Protein AF-A0A2J6WPC9-F1 (afdb_monomer)

pLDDT: mean 91.52, std 6.64, range [48.31, 97.69]

Nearest PDB structures (foldseek):
  3gxh-assembly3_B  TM=6.042E-01  e=1.939E-03  Shewanella putrefaciens CN-32
  3gxg-assembly1_A  TM=6.240E-01  e=9.516E-03  Shewanella putrefaciens CN-32
  8w8e-assembly1_a  TM=7.188E-01  e=2.472E-02  Homo sapiens
  2c46-assembly2_A  TM=7.506E-01  e=6.419E-02  Homo sapiens

Sequence (118 aa):
KTVLNIRSDPERAAVQAANARAAGLHYIHAPWPAYELEPEHLAEFARIVEAPETGKLVFHCRSATRVGLIWMLYRIVHQGWTREQAEAELRAAGYDDDAMATFEFCADDFFERSSMQG

Organism: NCBI:txid152260

Radius of gyration: 14.58 Å; Cα contacts (8 Å, |Δi|>4): 129; chains: 1; bounding box: 33×34×37 Å

Structure (mmCIF, N/CA/C/O backbone):
data_AF-A0A2J6WPC9-F1
#
_entry.id   AF-A0A2J6WPC9-F1
#
loop_
_atom_site.group_PDB
_atom_site.id
_atom_site.type_symbol
_atom_site.label_atom_id
_atom_site.label_alt_id
_atom_site.label_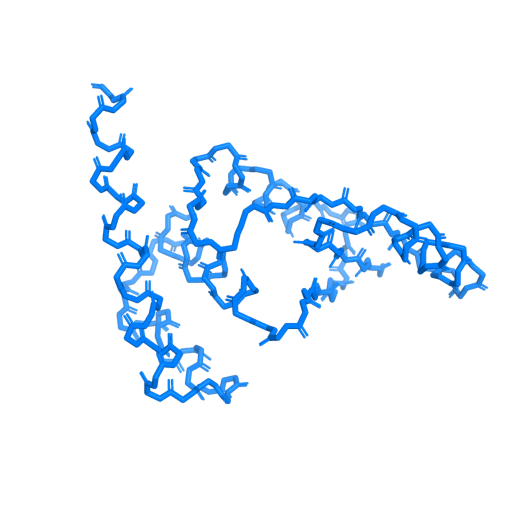comp_id
_atom_site.label_asym_id
_atom_site.label_entity_id
_atom_site.label_seq_id
_atom_site.pdbx_PDB_ins_code
_atom_site.Cartn_x
_atom_site.Cartn_y
_atom_site.Cartn_z
_atom_site.occupancy
_atom_site.B_iso_or_equiv
_atom_site.auth_seq_id
_atom_site.auth_comp_id
_atom_site.auth_asym_id
_atom_site.auth_atom_id
_atom_site.pdbx_PDB_model_num
ATOM 1 N N . LYS A 1 1 ? -2.490 -7.114 -16.073 1.00 90.50 1 LYS A N 1
ATOM 2 C CA . LYS A 1 1 ? -1.659 -7.717 -14.999 1.00 90.50 1 LYS A CA 1
ATOM 3 C C . LYS A 1 1 ? -0.518 -6.750 -14.777 1.00 90.50 1 LYS A C 1
ATOM 5 O O . LYS A 1 1 ? 0.238 -6.523 -15.720 1.00 90.50 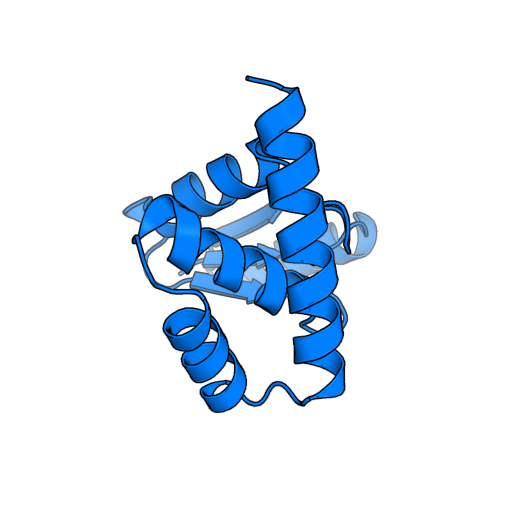1 LYS A O 1
ATOM 10 N N . THR A 1 2 ? -0.433 -6.192 -13.582 1.00 95.56 2 THR A N 1
ATOM 11 C CA . THR A 1 2 ? 0.444 -5.067 -13.273 1.00 95.56 2 THR A CA 1
ATOM 12 C C . THR A 1 2 ? 1.352 -5.424 -12.110 1.00 95.56 2 THR A C 1
ATOM 14 O O . THR A 1 2 ? 0.909 -6.040 -11.141 1.00 95.56 2 THR A O 1
ATOM 17 N N . VAL A 1 3 ? 2.619 -5.042 -12.226 1.00 94.50 3 VAL A N 1
ATOM 18 C CA . VAL A 1 3 ? 3.601 -5.076 -11.147 1.00 94.50 3 VAL A CA 1
ATOM 19 C C . VAL A 1 3 ? 3.889 -3.641 -10.729 1.00 94.50 3 VAL A C 1
ATOM 21 O O . VAL A 1 3 ? 4.340 -2.850 -11.554 1.00 94.50 3 VAL A O 1
ATOM 24 N N . LEU A 1 4 ? 3.639 -3.310 -9.467 1.00 95.44 4 LEU A N 1
ATOM 25 C CA . LEU A 1 4 ? 3.986 -2.017 -8.883 1.00 95.44 4 LEU A CA 1
ATOM 26 C C . LEU A 1 4 ? 5.183 -2.184 -7.936 1.00 95.44 4 LEU A C 1
ATOM 28 O O . LEU A 1 4 ? 5.124 -2.905 -6.940 1.00 95.44 4 LEU A O 1
ATOM 32 N N . ASN A 1 5 ? 6.281 -1.506 -8.243 1.00 93.81 5 ASN A N 1
ATOM 33 C CA . ASN A 1 5 ? 7.460 -1.445 -7.391 1.00 93.81 5 ASN A CA 1
ATOM 34 C C . ASN A 1 5 ? 7.473 -0.114 -6.640 1.00 93.81 5 ASN A C 1
ATOM 36 O O . ASN A 1 5 ? 7.586 0.938 -7.267 1.00 93.81 5 ASN A O 1
ATOM 40 N N . ILE A 1 6 ? 7.426 -0.170 -5.308 1.00 91.25 6 ILE A N 1
ATOM 41 C CA . ILE A 1 6 ? 7.411 1.025 -4.448 1.00 91.25 6 ILE A CA 1
ATOM 42 C C . ILE A 1 6 ? 8.756 1.302 -3.766 1.00 91.25 6 ILE A C 1
ATOM 44 O O . ILE A 1 6 ? 8.842 1.805 -2.645 1.00 91.25 6 ILE A O 1
ATOM 48 N N . ARG A 1 7 ? 9.851 0.874 -4.404 1.00 90.31 7 ARG A N 1
ATOM 49 C CA . ARG A 1 7 ? 11.203 0.947 -3.849 1.00 90.31 7 ARG A CA 1
ATOM 50 C C . ARG A 1 7 ? 12.036 2.049 -4.495 1.00 90.31 7 ARG A C 1
ATOM 52 O O . ARG A 1 7 ? 12.139 2.118 -5.713 1.00 90.31 7 ARG A O 1
ATOM 59 N N . SER A 1 8 ? 12.736 2.826 -3.677 1.00 85.19 8 SER A N 1
ATOM 60 C CA . SER A 1 8 ? 13.646 3.905 -4.097 1.00 85.19 8 SER A CA 1
ATOM 61 C C . SER A 1 8 ? 15.008 3.388 -4.598 1.00 85.19 8 SER A C 1
ATOM 63 O O . SER A 1 8 ? 16.052 3.763 -4.081 1.00 85.19 8 SER A O 1
ATOM 65 N N . ASP A 1 9 ? 15.010 2.463 -5.562 1.00 87.94 9 ASP A N 1
ATOM 66 C CA . ASP A 1 9 ? 16.224 1.932 -6.207 1.00 87.94 9 ASP A CA 1
ATOM 67 C C . ASP A 1 9 ? 15.997 1.883 -7.731 1.00 87.94 9 ASP A C 1
ATOM 69 O O . ASP A 1 9 ? 15.356 0.941 -8.218 1.00 87.94 9 ASP A O 1
ATOM 73 N N . PRO A 1 10 ? 16.449 2.912 -8.471 1.00 85.06 10 PRO A N 1
ATOM 74 C CA . PRO A 1 10 ? 16.131 3.073 -9.887 1.00 85.06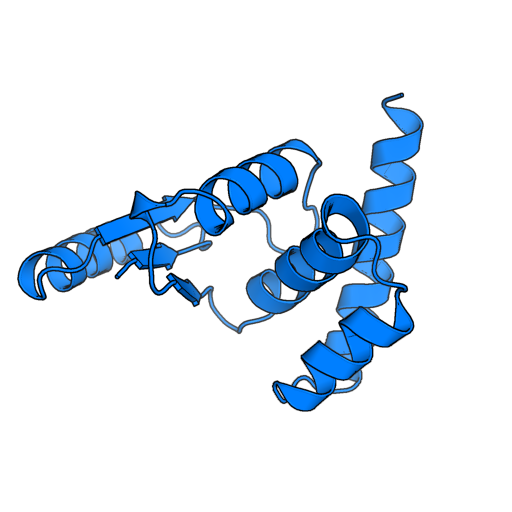 10 PRO A CA 1
ATOM 75 C C . PRO A 1 10 ? 16.854 2.065 -10.788 1.00 85.06 10 PRO A C 1
ATOM 77 O O . PRO A 1 10 ? 16.266 1.596 -11.761 1.00 85.06 10 PRO A O 1
ATOM 80 N N . GLU A 1 11 ? 18.088 1.674 -10.462 1.00 86.19 11 GLU A N 1
ATOM 81 C CA . GLU A 1 11 ? 18.850 0.709 -11.267 1.00 86.19 11 GLU A CA 1
ATOM 82 C C . GLU A 1 11 ? 18.175 -0.661 -11.255 1.00 86.19 11 GLU A C 1
ATOM 84 O O . GLU A 1 11 ? 17.908 -1.265 -12.300 1.00 86.19 11 GLU A O 1
ATOM 89 N N . ARG A 1 12 ? 17.803 -1.135 -10.063 1.00 88.06 12 ARG A N 1
ATOM 90 C CA . ARG A 1 12 ? 17.088 -2.404 -9.937 1.00 88.06 12 ARG A CA 1
ATOM 91 C C . ARG A 1 12 ? 15.681 -2.319 -10.515 1.00 88.06 12 ARG A C 1
ATOM 93 O O . ARG A 1 12 ? 15.212 -3.304 -11.088 1.00 88.06 12 ARG A O 1
ATOM 100 N N . ALA A 1 13 ? 15.022 -1.165 -10.400 1.00 89.81 13 ALA A N 1
ATOM 101 C CA . ALA A 1 13 ? 13.721 -0.951 -11.017 1.00 89.81 13 ALA A CA 1
ATOM 102 C C . ALA A 1 13 ? 13.792 -1.031 -12.549 1.00 89.81 13 ALA A C 1
ATOM 104 O O . ALA A 1 13 ? 12.903 -1.625 -13.152 1.00 89.81 13 ALA A O 1
ATOM 105 N N . ALA A 1 14 ? 14.855 -0.519 -13.177 1.00 89.56 14 ALA A N 1
ATOM 106 C CA . ALA A 1 14 ? 15.048 -0.613 -14.624 1.00 89.56 14 ALA A CA 1
ATOM 107 C C . ALA A 1 14 ? 15.186 -2.072 -15.095 1.00 89.56 14 ALA A C 1
ATOM 109 O O . ALA A 1 14 ? 14.543 -2.477 -16.068 1.00 89.56 14 ALA A O 1
ATOM 110 N N . VAL A 1 1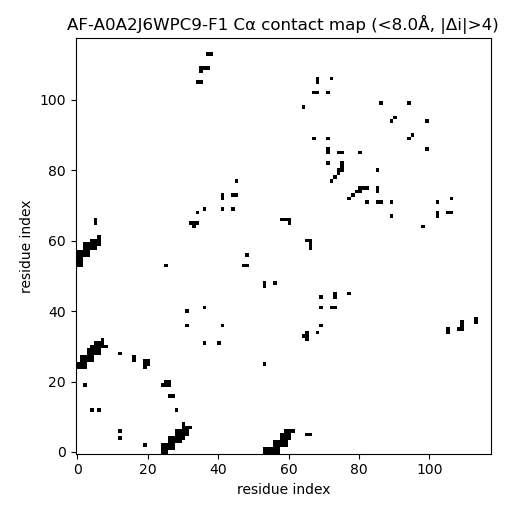5 ? 15.956 -2.886 -14.364 1.00 92.12 15 VAL A N 1
ATOM 111 C CA . VAL A 1 15 ? 16.094 -4.327 -14.641 1.00 92.12 15 VAL A CA 1
ATOM 112 C C . VAL A 1 15 ? 14.757 -5.052 -14.466 1.00 92.12 15 VAL A C 1
ATOM 114 O O . VAL A 1 15 ? 14.351 -5.834 -15.327 1.00 92.12 15 VAL A O 1
ATOM 117 N N . GLN A 1 16 ? 14.029 -4.772 -13.382 1.00 90.69 16 GLN A N 1
ATOM 118 C CA . GLN A 1 16 ? 12.708 -5.362 -13.150 1.00 90.69 16 GLN A CA 1
ATOM 119 C C . GLN A 1 16 ? 11.693 -4.947 -14.220 1.00 90.69 16 GLN A C 1
ATOM 121 O O . GLN A 1 16 ? 10.930 -5.793 -14.681 1.00 90.69 16 GLN A O 1
ATOM 126 N N . ALA A 1 17 ? 11.734 -3.693 -14.674 1.00 92.19 17 ALA A N 1
ATOM 127 C CA . ALA A 1 17 ? 10.890 -3.203 -15.755 1.00 92.19 17 ALA A CA 1
ATOM 128 C C . ALA A 1 17 ? 11.153 -3.951 -17.068 1.00 92.19 17 ALA A C 1
ATOM 130 O O . ALA A 1 17 ? 10.210 -4.326 -17.763 1.00 92.19 17 ALA A O 1
ATOM 131 N N . ALA A 1 18 ? 12.424 -4.193 -17.409 1.00 92.94 18 ALA A N 1
ATOM 132 C CA . ALA A 1 18 ? 12.789 -4.968 -18.593 1.00 92.94 18 ALA A CA 1
ATOM 133 C C . ALA A 1 18 ? 12.246 -6.406 -18.517 1.00 92.94 18 ALA A C 1
ATOM 135 O O . ALA A 1 18 ? 11.596 -6.865 -19.457 1.00 92.94 18 ALA A O 1
ATOM 136 N N . ASN A 1 19 ? 12.423 -7.073 -17.374 1.00 93.50 19 ASN A N 1
ATOM 137 C CA . ASN A 1 19 ? 11.936 -8.438 -17.160 1.00 93.50 19 ASN A CA 1
ATOM 138 C C . ASN A 1 19 ? 10.401 -8.525 -17.181 1.00 93.50 19 ASN A C 1
ATOM 140 O O . ASN A 1 19 ? 9.840 -9.426 -17.800 1.00 93.50 19 ASN A O 1
ATOM 144 N N . ALA A 1 20 ? 9.712 -7.576 -16.542 1.00 92.31 20 ALA A N 1
ATOM 145 C CA . ALA A 1 20 ? 8.253 -7.516 -16.525 1.00 92.31 20 ALA A CA 1
ATOM 146 C C . ALA A 1 20 ? 7.685 -7.317 -17.937 1.00 92.31 20 ALA A C 1
ATOM 148 O O . ALA A 1 20 ? 6.776 -8.044 -18.340 1.00 92.31 20 ALA A O 1
ATOM 149 N N . ARG A 1 21 ? 8.275 -6.405 -18.723 1.00 92.06 21 ARG A N 1
ATOM 150 C CA . ARG A 1 21 ? 7.892 -6.193 -20.127 1.00 92.06 21 ARG A CA 1
ATOM 151 C C . ARG A 1 21 ? 8.123 -7.435 -20.982 1.00 92.06 21 ARG A C 1
ATOM 153 O O . ARG A 1 21 ? 7.237 -7.801 -21.748 1.00 92.06 21 ARG A O 1
ATOM 160 N N . ALA A 1 22 ? 9.259 -8.115 -20.815 1.00 94.12 22 ALA A N 1
ATOM 161 C CA . ALA A 1 22 ? 9.538 -9.371 -21.515 1.00 94.12 22 ALA A CA 1
ATOM 162 C C . ALA A 1 22 ? 8.513 -10.474 -21.183 1.00 94.12 22 ALA A C 1
ATOM 164 O O . ALA A 1 22 ? 8.213 -11.313 -22.026 1.00 94.12 22 ALA A O 1
ATOM 165 N N . ALA A 1 23 ? 7.930 -10.441 -19.981 1.00 93.50 23 ALA A N 1
ATOM 166 C CA . ALA A 1 23 ? 6.863 -11.341 -19.548 1.00 93.50 23 ALA A CA 1
ATOM 167 C C . ALA A 1 23 ? 5.438 -10.865 -19.918 1.00 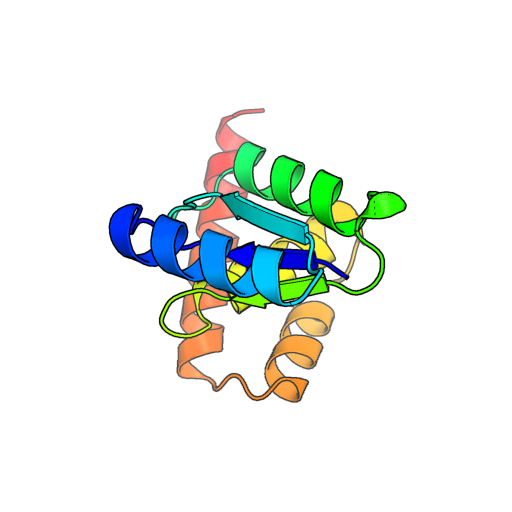93.50 23 ALA A C 1
ATOM 169 O O . ALA A 1 23 ? 4.460 -11.491 -19.504 1.00 93.50 23 ALA A O 1
ATOM 170 N N . GLY A 1 24 ? 5.291 -9.758 -20.659 1.00 93.31 24 GLY A N 1
ATOM 171 C CA . GLY A 1 24 ? 3.988 -9.193 -21.030 1.00 93.31 24 GLY A CA 1
ATOM 172 C C . GLY A 1 24 ? 3.220 -8.562 -19.861 1.00 93.31 24 GLY A C 1
ATOM 173 O O . GLY A 1 24 ? 1.990 -8.500 -19.887 1.00 93.31 24 GLY A O 1
ATOM 174 N N . LEU A 1 25 ? 3.923 -8.134 -18.809 1.00 93.94 25 LEU A N 1
ATOM 175 C CA . LEU A 1 25 ? 3.346 -7.463 -17.646 1.00 93.94 25 LEU A CA 1
ATOM 176 C C . LEU A 1 25 ? 3.480 -5.945 -17.781 1.00 93.94 25 LEU A C 1
ATOM 178 O O . LEU A 1 25 ? 4.511 -5.434 -18.224 1.00 93.94 25 LEU A O 1
ATOM 182 N N . HIS A 1 26 ? 2.456 -5.221 -17.332 1.00 93.62 26 HIS A N 1
ATOM 183 C CA . HIS A 1 26 ? 2.572 -3.784 -17.121 1.00 93.62 26 HIS A CA 1
ATOM 184 C C . HIS A 1 26 ? 3.409 -3.545 -15.857 1.00 93.62 26 HIS A C 1
ATOM 186 O O . HIS A 1 26 ? 3.211 -4.224 -14.850 1.00 93.62 26 HIS A O 1
ATOM 192 N N . TYR A 1 27 ? 4.364 -2.621 -15.907 1.00 94.50 27 TYR A N 1
ATOM 193 C CA . TYR A 1 27 ? 5.262 -2.337 -14.792 1.00 94.50 27 TYR A CA 1
ATOM 194 C C . TYR A 1 27 ? 5.209 -0.855 -14.441 1.00 94.50 27 TYR A C 1
ATOM 196 O O . TYR A 1 27 ? 5.452 -0.012 -15.304 1.00 94.50 27 TYR A O 1
ATOM 204 N N . ILE A 1 28 ? 4.928 -0.564 -13.175 1.00 94.44 28 ILE A N 1
ATOM 205 C CA . ILE A 1 28 ? 4.863 0.783 -12.610 1.00 94.44 28 ILE A CA 1
ATOM 206 C C . ILE A 1 28 ? 5.937 0.880 -11.524 1.00 94.44 28 ILE A C 1
ATOM 208 O O . ILE A 1 28 ? 6.041 0.010 -10.659 1.00 94.44 28 ILE A O 1
ATOM 212 N N . HIS A 1 29 ? 6.747 1.935 -11.563 1.00 94.62 29 HIS A N 1
ATOM 213 C CA . HIS A 1 29 ? 7.730 2.237 -10.522 1.00 94.62 29 HIS A CA 1
ATOM 214 C C . HIS A 1 29 ? 7.355 3.557 -9.858 1.00 94.62 29 HIS A C 1
ATOM 216 O O . HIS A 1 29 ? 7.424 4.597 -10.503 1.00 94.62 29 HIS A O 1
ATOM 222 N N . ALA A 1 30 ? 6.955 3.494 -8.589 1.00 93.81 30 ALA A N 1
ATOM 223 C CA . ALA A 1 30 ? 6.528 4.647 -7.801 1.00 93.81 30 ALA A CA 1
ATOM 224 C C . ALA A 1 30 ? 7.336 4.680 -6.489 1.00 93.81 30 ALA A C 1
ATOM 226 O O . ALA A 1 30 ? 6.977 4.005 -5.526 1.00 93.81 30 ALA A O 1
ATOM 227 N N . PRO A 1 31 ? 8.504 5.346 -6.451 1.00 91.31 31 PRO A N 1
ATOM 228 C CA . PRO A 1 31 ? 9.436 5.248 -5.329 1.00 91.31 31 PRO A CA 1
ATOM 229 C C . PRO A 1 31 ? 8.941 6.024 -4.099 1.00 91.31 31 PRO A C 1
ATOM 231 O O . PRO A 1 31 ? 9.346 7.159 -3.870 1.00 91.31 31 PRO A O 1
ATOM 234 N N . TRP A 1 32 ? 8.101 5.389 -3.285 1.00 91.81 32 TRP A N 1
ATOM 235 C CA . TRP A 1 32 ? 7.544 5.994 -2.075 1.00 91.81 32 TRP A CA 1
ATOM 236 C C . TRP A 1 32 ? 8.442 5.827 -0.838 1.00 91.81 32 TRP A C 1
ATOM 238 O O . TRP A 1 32 ? 9.191 4.836 -0.735 1.00 91.81 32 TRP A O 1
ATOM 248 N N . PRO A 1 33 ? 8.367 6.775 0.118 1.00 87.94 33 PRO A N 1
ATOM 249 C CA . PRO A 1 33 ? 9.064 6.687 1.397 1.00 87.94 33 PRO A CA 1
ATOM 250 C C . PRO A 1 33 ? 8.627 5.459 2.201 1.00 87.94 33 PRO A C 1
ATOM 252 O O . PRO A 1 33 ? 7.576 4.861 1.975 1.00 87.94 33 PRO A O 1
ATOM 255 N N . ALA A 1 34 ? 9.493 5.022 3.118 1.00 80.69 34 ALA A N 1
ATOM 256 C CA . ALA A 1 34 ? 9.271 3.787 3.863 1.00 80.69 34 ALA A CA 1
ATOM 257 C C . ALA A 1 34 ? 8.210 3.910 4.963 1.00 80.69 34 ALA A C 1
ATOM 259 O O . ALA A 1 34 ? 7.438 2.972 5.149 1.00 80.69 34 ALA A O 1
ATOM 260 N N . TYR A 1 35 ? 8.217 5.045 5.660 1.00 82.94 35 TYR A N 1
ATOM 261 C CA . TYR A 1 35 ? 7.455 5.284 6.887 1.00 82.94 35 TYR A CA 1
ATOM 262 C C . TYR A 1 35 ? 6.678 6.605 6.834 1.00 82.94 35 TYR A C 1
ATOM 264 O O . TYR A 1 35 ? 5.573 6.682 7.348 1.00 82.94 35 TYR A O 1
ATOM 272 N N . GLU A 1 36 ? 7.210 7.608 6.137 1.00 88.50 36 GLU A N 1
ATOM 273 C CA . GLU A 1 36 ? 6.603 8.937 5.993 1.00 88.50 36 GLU A CA 1
ATOM 274 C C . GLU A 1 36 ? 5.751 9.016 4.718 1.00 88.50 36 GLU A C 1
ATOM 276 O O . GLU A 1 36 ? 6.069 9.742 3.780 1.00 88.50 36 GLU A O 1
ATOM 281 N N . LEU A 1 37 ? 4.697 8.200 4.623 1.00 91.19 37 LEU A N 1
ATOM 282 C CA . LEU A 1 37 ? 3.741 8.339 3.519 1.00 91.19 37 LEU A CA 1
ATOM 283 C C . LEU A 1 37 ? 2.968 9.658 3.652 1.00 91.19 37 LEU A C 1
ATOM 285 O O . LEU A 1 37 ? 2.806 10.185 4.747 1.00 91.19 37 LEU A O 1
ATOM 289 N N . GLU A 1 38 ? 2.488 10.169 2.522 1.00 92.88 38 GLU A N 1
ATOM 290 C CA . GLU A 1 38 ? 1.790 11.457 2.410 1.00 92.88 38 GLU A CA 1
ATOM 291 C C . GLU A 1 38 ? 0.471 11.244 1.668 1.00 92.88 38 GLU A C 1
ATOM 293 O O . GLU A 1 38 ? 0.353 10.244 0.937 1.00 92.88 38 GLU A O 1
ATOM 298 N N . PRO A 1 39 ? -0.513 12.151 1.803 1.00 93.44 39 PRO A N 1
ATOM 299 C CA . PRO A 1 39 ? -1.777 12.058 1.080 1.00 93.44 39 PRO A CA 1
ATOM 300 C C . PRO A 1 39 ? -1.601 11.876 -0.432 1.00 93.44 39 PRO A C 1
ATOM 302 O O . PRO A 1 39 ? -2.344 11.111 -1.048 1.00 93.44 39 PRO A O 1
ATOM 305 N N . GLU A 1 40 ? -0.578 12.489 -1.038 1.00 94.19 40 GLU A N 1
ATOM 306 C CA . GLU A 1 40 ? -0.304 12.347 -2.475 1.00 94.19 40 GLU A CA 1
ATOM 307 C C . GLU A 1 40 ? 0.096 10.915 -2.855 1.00 94.19 40 GLU A C 1
ATOM 309 O O . GLU A 1 40 ? -0.329 10.412 -3.899 1.00 94.19 40 GLU A O 1
ATOM 314 N N . HIS A 1 41 ? 0.870 10.234 -2.002 1.00 94.75 41 HIS A N 1
ATOM 315 C CA . HIS A 1 41 ? 1.254 8.833 -2.203 1.00 94.75 41 HIS A CA 1
ATOM 316 C C . HIS A 1 41 ? 0.030 7.915 -2.126 1.00 94.75 41 HIS A C 1
ATOM 318 O O . HIS A 1 41 ? -0.119 6.989 -2.926 1.00 94.75 41 HIS A O 1
ATOM 324 N N . LEU A 1 42 ? -0.872 8.195 -1.181 1.00 95.12 42 LEU A N 1
ATOM 325 C CA . LEU A 1 42 ? -2.114 7.448 -1.022 1.00 95.12 42 LEU A CA 1
ATOM 326 C C . LEU A 1 42 ? -3.061 7.658 -2.207 1.00 95.12 42 LEU A C 1
ATOM 328 O O . LEU A 1 42 ? -3.587 6.688 -2.755 1.00 95.12 42 LEU A O 1
ATOM 332 N N . ALA A 1 43 ? -3.207 8.903 -2.660 1.00 95.00 43 ALA A N 1
ATOM 333 C CA . ALA A 1 43 ? -3.999 9.239 -3.836 1.00 95.00 43 ALA A CA 1
ATOM 334 C C . ALA A 1 43 ? -3.429 8.598 -5.113 1.00 95.00 43 ALA A C 1
ATOM 336 O O . ALA A 1 43 ? -4.181 8.114 -5.961 1.00 95.00 43 ALA A O 1
ATOM 337 N N . GLU A 1 44 ? -2.102 8.562 -5.272 1.00 95.81 44 GLU A N 1
ATOM 338 C CA . GLU A 1 44 ? -1.459 7.841 -6.372 1.00 95.81 44 GLU A CA 1
ATOM 339 C C . GLU A 1 44 ? -1.735 6.336 -6.311 1.00 95.81 44 GLU A C 1
ATOM 341 O O . GLU A 1 44 ? -2.117 5.749 -7.327 1.00 95.81 44 GLU A O 1
ATOM 346 N N . PHE A 1 45 ? -1.603 5.717 -5.135 1.00 96.25 45 PHE A N 1
ATOM 347 C CA . PHE A 1 45 ? -1.908 4.299 -4.962 1.00 96.25 45 PHE A CA 1
ATOM 348 C C . PHE A 1 45 ? -3.369 3.980 -5.296 1.00 96.25 45 PHE A C 1
ATOM 350 O O . PHE A 1 45 ? -3.620 3.048 -6.060 1.00 96.25 45 PHE A O 1
ATOM 357 N N . ALA A 1 46 ? -4.319 4.782 -4.806 1.00 95.38 46 ALA A N 1
ATOM 358 C CA . ALA A 1 46 ? -5.738 4.612 -5.105 1.00 95.38 46 ALA A CA 1
ATOM 359 C C . ALA A 1 46 ? -6.013 4.685 -6.614 1.00 95.38 46 ALA A C 1
ATOM 361 O O . ALA A 1 46 ? -6.645 3.782 -7.163 1.00 95.38 46 ALA A O 1
ATOM 362 N N . ARG A 1 47 ? -5.436 5.675 -7.318 1.00 95.50 47 ARG A N 1
ATOM 363 C CA . ARG A 1 47 ? -5.539 5.767 -8.787 1.00 95.50 47 ARG A CA 1
ATOM 364 C C . ARG A 1 47 ? -5.037 4.504 -9.484 1.00 95.50 47 ARG A C 1
ATOM 366 O O . ARG A 1 47 ? -5.656 4.065 -10.445 1.00 95.50 47 ARG A O 1
ATOM 373 N N . ILE A 1 48 ? -3.929 3.921 -9.023 1.00 95.00 48 ILE A N 1
ATOM 374 C CA . ILE A 1 48 ? -3.377 2.694 -9.615 1.00 95.00 48 ILE A CA 1
ATOM 375 C C . ILE A 1 48 ? -4.287 1.494 -9.335 1.00 95.00 48 ILE A C 1
ATOM 377 O O . ILE A 1 48 ? -4.534 0.697 -10.238 1.00 95.00 48 ILE A O 1
ATOM 381 N N . VAL A 1 49 ? -4.766 1.330 -8.102 1.00 94.00 49 VAL A N 1
ATOM 382 C CA . VAL A 1 49 ? -5.582 0.170 -7.706 1.00 94.00 49 VAL A CA 1
ATOM 383 C C . VAL A 1 49 ? -6.955 0.186 -8.379 1.00 94.00 49 VAL A C 1
ATOM 385 O O . VAL A 1 49 ? -7.450 -0.868 -8.774 1.00 94.00 49 VAL A O 1
ATOM 388 N N . GLU A 1 50 ? -7.551 1.367 -8.536 1.00 93.81 50 GLU A N 1
ATOM 389 C CA . GLU A 1 50 ? -8.906 1.539 -9.076 1.00 93.81 50 GLU A CA 1
ATOM 390 C C . GLU A 1 50 ? -8.942 1.620 -10.608 1.00 93.81 50 GLU A C 1
ATOM 392 O O . GLU A 1 50 ? -9.997 1.425 -11.214 1.00 93.81 50 GLU A O 1
ATOM 397 N N . ALA A 1 51 ? -7.795 1.863 -11.248 1.00 93.75 51 ALA A N 1
ATOM 398 C CA . ALA A 1 51 ? -7.665 1.901 -12.697 1.00 93.75 51 ALA A CA 1
ATOM 399 C C . ALA A 1 51 ? -8.096 0.565 -13.345 1.00 93.75 51 ALA A C 1
ATOM 401 O O . ALA A 1 51 ? -7.481 -0.478 -13.081 1.00 93.75 51 ALA A O 1
ATOM 402 N N . PRO A 1 52 ? -9.101 0.558 -14.245 1.00 90.56 52 PRO A N 1
ATOM 403 C CA . PRO A 1 52 ? -9.542 -0.659 -14.932 1.00 90.56 52 PRO A CA 1
ATOM 404 C C . PRO A 1 52 ? -8.410 -1.388 -15.674 1.00 90.56 52 PRO A C 1
ATOM 406 O O . PRO A 1 52 ? -8.376 -2.620 -15.724 1.00 90.56 52 PRO A O 1
ATOM 409 N N . GLU A 1 53 ? -7.453 -0.637 -16.223 1.00 89.88 53 GLU A N 1
ATOM 410 C CA . GLU A 1 53 ? -6.284 -1.150 -16.937 1.00 89.88 53 GLU A CA 1
ATOM 411 C C . GLU A 1 53 ? -5.287 -1.902 -16.040 1.00 89.88 53 GLU A C 1
ATOM 413 O O . GLU A 1 53 ? -4.491 -2.707 -16.538 1.00 89.88 53 GLU A O 1
ATOM 418 N N . THR A 1 54 ? -5.341 -1.706 -14.719 1.00 90.81 54 THR A N 1
ATOM 419 C CA . THR A 1 54 ? -4.480 -2.426 -13.775 1.00 90.81 54 THR A CA 1
ATOM 420 C C . THR A 1 54 ? -4.796 -3.921 -13.778 1.00 90.81 54 THR A C 1
ATOM 422 O O . THR A 1 54 ? -3.897 -4.777 -13.842 1.00 90.81 54 THR A O 1
ATOM 425 N N . GLY A 1 55 ? -6.085 -4.270 -13.784 1.00 89.69 55 GLY A N 1
ATOM 426 C CA . GLY A 1 55 ? -6.538 -5.651 -13.656 1.00 89.69 55 GLY A CA 1
ATOM 427 C C . GLY A 1 55 ? -5.952 -6.313 -12.402 1.00 89.69 55 GLY A C 1
ATOM 428 O O . GLY A 1 55 ? -6.114 -5.825 -11.293 1.00 89.69 55 GLY A O 1
ATOM 429 N N . LYS A 1 56 ? -5.242 -7.440 -12.557 1.00 91.69 56 LYS A N 1
ATOM 430 C CA . LYS A 1 56 ? -4.548 -8.093 -11.429 1.00 91.69 56 LYS A CA 1
ATOM 431 C C . LYS A 1 56 ? -3.270 -7.336 -11.061 1.00 91.69 56 LYS A C 1
ATOM 433 O O . LYS A 1 56 ? -2.334 -7.346 -11.865 1.00 91.69 56 LYS A O 1
ATOM 438 N N . LEU A 1 57 ? -3.226 -6.770 -9.857 1.00 92.94 57 LEU A N 1
ATOM 439 C CA . LEU A 1 57 ? -2.069 -6.075 -9.294 1.00 92.94 57 LEU A CA 1
ATOM 440 C C . LEU A 1 57 ? -1.258 -6.996 -8.373 1.00 92.94 57 LEU A C 1
ATOM 442 O O . LEU A 1 57 ? -1.809 -7.667 -7.506 1.00 92.94 57 LEU A O 1
ATOM 446 N N . VAL A 1 58 ? 0.061 -6.982 -8.540 1.00 91.75 58 VAL A N 1
ATOM 447 C CA . VAL A 1 58 ? 1.028 -7.418 -7.527 1.00 91.75 58 VAL A CA 1
ATOM 448 C C . VAL A 1 58 ? 1.914 -6.219 -7.236 1.00 91.75 58 VAL A C 1
ATOM 450 O O . VAL A 1 58 ? 2.458 -5.626 -8.163 1.00 91.75 58 VAL A O 1
ATOM 453 N N . PHE A 1 59 ? 2.082 -5.848 -5.973 1.00 93.38 59 PHE A N 1
ATOM 454 C CA . PHE A 1 59 ? 2.944 -4.730 -5.608 1.00 93.38 59 PHE A CA 1
ATOM 455 C C . PHE A 1 59 ? 3.913 -5.125 -4.501 1.00 93.38 59 PHE A C 1
ATOM 457 O O . PHE A 1 59 ? 3.588 -5.936 -3.637 1.00 93.38 59 PHE A O 1
ATOM 464 N N . HIS A 1 60 ? 5.147 -4.631 -4.585 1.00 90.69 60 HIS A N 1
ATOM 465 C CA . HIS A 1 60 ? 6.239 -5.080 -3.729 1.00 90.69 60 HIS A CA 1
ATOM 466 C C . HIS A 1 60 ? 7.180 -3.938 -3.345 1.00 90.69 60 HIS A C 1
ATOM 468 O O . HIS A 1 60 ? 7.335 -2.948 -4.061 1.00 90.69 60 HIS A O 1
ATOM 474 N N . CYS A 1 61 ? 7.888 -4.122 -2.231 1.00 86.81 61 CYS A N 1
ATOM 475 C CA . CYS A 1 61 ? 8.982 -3.248 -1.818 1.00 86.81 61 CYS A CA 1
ATOM 476 C C . CYS A 1 61 ? 10.255 -4.066 -1.527 1.00 86.81 61 CYS A C 1
ATOM 478 O O . CYS A 1 61 ? 10.568 -4.990 -2.276 1.00 86.81 61 CYS A O 1
ATOM 480 N N . ARG A 1 62 ? 11.027 -3.720 -0.486 1.00 82.69 62 ARG A N 1
ATOM 481 C CA . ARG A 1 62 ? 12.171 -4.525 -0.014 1.00 82.69 62 ARG A CA 1
ATOM 482 C C . ARG A 1 62 ? 11.755 -5.659 0.931 1.00 82.69 62 ARG A C 1
ATOM 484 O O . ARG A 1 62 ? 12.281 -6.753 0.801 1.00 82.69 62 ARG A O 1
ATOM 491 N N . SER A 1 63 ? 10.865 -5.369 1.875 1.00 80.81 63 SER A N 1
ATOM 492 C CA . SER A 1 63 ? 10.557 -6.207 3.048 1.00 80.81 63 SER A CA 1
ATOM 493 C C . SER A 1 63 ? 9.052 -6.320 3.318 1.00 80.81 63 SER A C 1
ATOM 495 O O . SER A 1 63 ? 8.650 -6.615 4.431 1.00 80.81 63 SER A O 1
ATOM 497 N N . ALA A 1 64 ? 8.213 -5.993 2.331 1.00 82.50 64 ALA A N 1
ATOM 498 C CA . ALA A 1 64 ? 6.753 -5.873 2.450 1.00 82.50 64 ALA A CA 1
ATOM 499 C C . ALA A 1 64 ? 6.222 -4.824 3.463 1.00 82.50 64 ALA A C 1
ATOM 501 O O . ALA A 1 64 ? 5.026 -4.562 3.478 1.00 82.50 64 ALA A O 1
ATOM 502 N N . THR A 1 65 ? 7.075 -4.127 4.219 1.00 84.69 65 THR A N 1
ATOM 503 C CA . THR A 1 65 ? 6.670 -3.089 5.192 1.00 84.69 65 THR A CA 1
ATOM 504 C C . THR A 1 65 ? 5.877 -1.944 4.542 1.00 84.69 65 THR A C 1
ATOM 506 O O . THR A 1 65 ? 4.728 -1.715 4.893 1.00 84.69 65 THR A O 1
ATOM 509 N N . ARG A 1 66 ? 6.424 -1.300 3.496 1.00 88.81 66 ARG A N 1
ATOM 510 C CA . ARG A 1 66 ? 5.710 -0.244 2.737 1.00 88.81 66 ARG A CA 1
ATOM 511 C C . ARG A 1 66 ? 4.395 -0.711 2.124 1.00 88.81 66 ARG A C 1
ATOM 513 O O . ARG A 1 66 ? 3.489 0.087 1.950 1.00 88.81 66 ARG A O 1
ATOM 520 N N . VAL A 1 67 ? 4.342 -1.990 1.748 1.00 91.50 67 VAL A N 1
ATOM 521 C CA . VAL A 1 67 ? 3.164 -2.604 1.128 1.00 91.50 67 VAL A CA 1
ATOM 522 C C . VAL A 1 67 ? 2.044 -2.696 2.158 1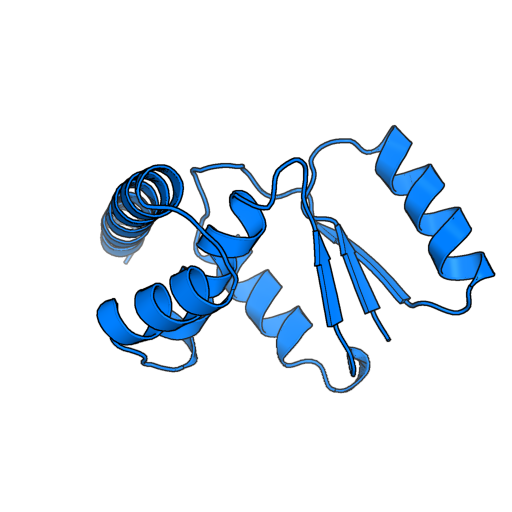.00 91.50 67 VAL A C 1
ATOM 524 O O . VAL A 1 67 ? 0.928 -2.299 1.852 1.00 91.50 67 VAL A O 1
ATOM 527 N N . GLY A 1 68 ? 2.359 -3.143 3.376 1.00 92.25 68 GLY A N 1
ATOM 528 C CA . GLY A 1 68 ? 1.385 -3.242 4.461 1.00 92.25 68 GLY A CA 1
ATOM 529 C C . GLY A 1 68 ? 0.847 -1.873 4.866 1.00 92.25 68 GLY A C 1
ATOM 530 O O . GLY A 1 68 ? -0.364 -1.682 4.904 1.00 92.25 68 GLY A O 1
ATOM 531 N N . LEU A 1 69 ? 1.740 -0.897 5.055 1.00 94.44 69 LEU A N 1
ATOM 532 C CA . LEU A 1 69 ? 1.354 0.452 5.469 1.00 94.44 69 LEU A CA 1
ATOM 533 C C . LEU A 1 69 ? 0.450 1.160 4.442 1.00 94.44 69 LEU A C 1
ATOM 535 O O . LEU A 1 69 ? -0.632 1.617 4.802 1.00 94.44 69 LEU A O 1
ATOM 539 N N . ILE A 1 70 ? 0.842 1.225 3.159 1.00 95.50 70 ILE A N 1
ATOM 540 C CA . ILE A 1 70 ? 0.009 1.890 2.137 1.00 95.50 70 ILE A CA 1
ATOM 541 C C . ILE A 1 70 ? -1.338 1.175 1.958 1.00 95.50 70 ILE A C 1
ATOM 543 O O . ILE A 1 70 ? -2.358 1.820 1.727 1.00 95.50 70 ILE A O 1
ATOM 547 N N . TRP A 1 71 ? -1.359 -0.154 2.105 1.00 95.88 71 TRP A N 1
ATOM 548 C CA . TRP A 1 71 ? -2.582 -0.944 2.013 1.00 95.88 71 TRP A CA 1
ATOM 549 C C . TRP A 1 71 ? -3.540 -0.667 3.174 1.00 95.88 71 TRP A C 1
ATOM 551 O O . TRP A 1 71 ? -4.731 -0.460 2.943 1.00 95.88 71 TRP A O 1
ATOM 561 N N . MET A 1 72 ? -3.016 -0.588 4.401 1.00 96.00 72 MET A N 1
ATOM 562 C CA . 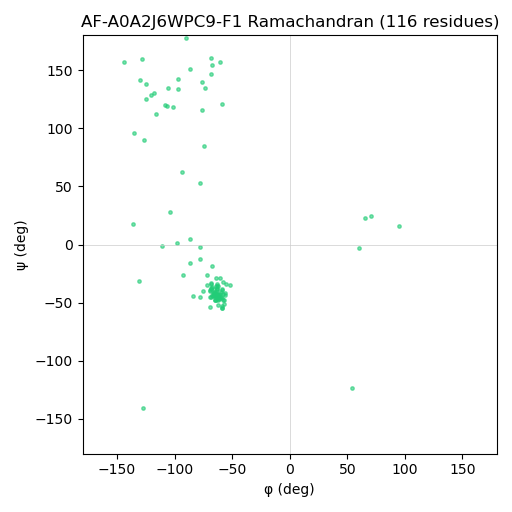MET A 1 72 ? -3.782 -0.206 5.589 1.00 96.00 72 MET A CA 1
ATOM 563 C C . MET A 1 72 ? -4.423 1.172 5.415 1.00 96.00 72 MET A C 1
ATOM 565 O O . MET A 1 72 ? -5.636 1.315 5.572 1.00 96.00 72 MET A O 1
ATOM 569 N N . LEU A 1 73 ? -3.624 2.169 5.020 1.00 95.88 73 LEU A N 1
ATOM 570 C CA . LEU A 1 73 ? -4.103 3.530 4.778 1.00 95.88 73 LEU A CA 1
ATOM 571 C C . LEU A 1 73 ? -5.172 3.567 3.678 1.00 95.88 73 LEU A C 1
ATOM 573 O O . LEU A 1 73 ? -6.190 4.237 3.833 1.00 95.88 73 LEU A O 1
ATOM 577 N N . TYR A 1 74 ? -4.990 2.804 2.598 1.00 96.81 74 TYR A N 1
ATOM 578 C CA . TYR A 1 74 ? -5.968 2.707 1.513 1.00 96.81 74 TYR A CA 1
ATOM 579 C C . TYR A 1 74 ? -7.305 2.129 1.980 1.00 96.81 74 TYR A C 1
ATOM 581 O O . TYR A 1 74 ? -8.355 2.698 1.679 1.00 96.81 74 TYR A O 1
ATOM 589 N N . ARG A 1 75 ? -7.291 1.041 2.758 1.00 97.25 75 ARG A N 1
ATOM 590 C CA . ARG A 1 75 ? -8.519 0.463 3.323 1.00 97.25 75 ARG A CA 1
ATOM 591 C C . ARG A 1 75 ? -9.260 1.466 4.207 1.00 97.25 75 ARG A C 1
ATOM 593 O O . ARG A 1 75 ? -10.471 1.620 4.060 1.00 97.25 75 ARG A O 1
ATOM 600 N N . ILE A 1 76 ? -8.542 2.176 5.074 1.00 96.19 76 ILE A N 1
ATOM 601 C CA . ILE A 1 76 ? -9.152 3.128 6.011 1.00 96.19 76 ILE A CA 1
ATOM 602 C C . ILE A 1 76 ? -9.706 4.351 5.266 1.00 96.19 76 ILE A C 1
ATOM 604 O O . ILE A 1 76 ? -10.886 4.669 5.391 1.00 96.19 76 ILE A O 1
ATOM 608 N N . VAL A 1 77 ? -8.882 5.017 4.454 1.00 95.50 77 VAL A N 1
ATOM 609 C CA . VAL A 1 77 ? -9.231 6.312 3.845 1.00 95.50 77 VAL A CA 1
ATOM 610 C C . VAL A 1 77 ? -10.163 6.161 2.645 1.00 95.50 77 VAL A C 1
ATOM 612 O O . VAL A 1 77 ? -11.134 6.903 2.531 1.00 95.50 77 VAL A O 1
ATOM 615 N N . HIS A 1 78 ? -9.891 5.210 1.747 1.00 95.50 78 HIS A N 1
ATOM 616 C CA . HIS A 1 78 ? -10.647 5.077 0.497 1.00 95.50 78 HIS A CA 1
ATOM 617 C C . HIS A 1 78 ? -11.820 4.102 0.595 1.00 95.50 78 HIS A C 1
ATOM 619 O O . HIS A 1 78 ? -12.786 4.243 -0.151 1.00 95.50 78 HIS A O 1
ATOM 625 N N . GLN A 1 79 ? -11.764 3.118 1.498 1.00 94.25 79 GLN A N 1
ATOM 626 C CA . GLN A 1 79 ? -12.837 2.126 1.647 1.00 94.25 79 GLN A CA 1
ATOM 627 C C . GLN A 1 79 ? -13.629 2.257 2.948 1.00 94.25 79 GLN A C 1
ATOM 629 O O . GLN A 1 79 ? -14.577 1.499 3.152 1.00 94.25 79 GLN A O 1
ATOM 634 N N . GLY A 1 80 ? -13.273 3.213 3.813 1.00 95.75 80 GLY A N 1
ATOM 635 C CA . GLY A 1 80 ? -13.981 3.474 5.065 1.00 95.75 80 GLY A CA 1
ATOM 636 C C . GLY A 1 80 ? -13.894 2.326 6.069 1.00 95.75 80 GLY A C 1
ATOM 637 O O . GLY A 1 80 ? -14.783 2.185 6.908 1.00 95.75 80 GLY A O 1
ATOM 638 N N . TRP A 1 81 ? -12.872 1.472 5.961 1.00 97.69 81 TRP A N 1
ATOM 639 C CA . TRP A 1 81 ? -12.661 0.400 6.927 1.00 97.69 81 TRP A CA 1
ATOM 640 C C . TRP A 1 81 ? -12.248 0.980 8.274 1.00 97.69 81 TRP A C 1
ATOM 642 O O . TRP A 1 81 ? -11.526 1.977 8.347 1.00 97.69 81 TRP A O 1
ATOM 652 N N . THR A 1 82 ? -12.663 0.317 9.349 1.00 96.31 82 THR A N 1
ATOM 653 C CA . THR A 1 82 ? -12.078 0.591 10.659 1.00 96.31 82 THR A CA 1
ATOM 654 C C . THR A 1 82 ? -10.630 0.108 10.688 1.00 96.31 82 THR A C 1
ATOM 656 O O . THR A 1 82 ? -10.208 -0.736 9.886 1.00 96.31 82 THR A O 1
ATOM 659 N N . ARG A 1 83 ? -9.855 0.633 11.637 1.00 93.25 83 ARG A N 1
ATOM 660 C CA . ARG A 1 83 ? -8.459 0.234 11.814 1.00 93.25 83 ARG A CA 1
ATOM 661 C C . ARG A 1 83 ? -8.336 -1.270 12.075 1.00 93.25 83 ARG A C 1
ATOM 663 O O . ARG A 1 83 ? -7.533 -1.939 11.433 1.00 93.25 83 ARG A O 1
ATOM 670 N N . GLU A 1 84 ? -9.209 -1.816 12.913 1.00 95.00 84 GLU A N 1
ATOM 671 C CA . GLU A 1 84 ? -9.217 -3.234 13.275 1.00 95.00 84 GLU A CA 1
ATOM 672 C C . GLU A 1 84 ? -9.483 -4.134 12.060 1.00 95.00 84 GLU A C 1
ATOM 674 O O . GLU A 1 84 ? -8.901 -5.212 11.944 1.00 95.00 84 GLU A O 1
ATOM 679 N N . GLN A 1 85 ? -10.337 -3.697 11.126 1.00 97.31 85 GLN A N 1
ATOM 680 C CA . GLN A 1 85 ? -10.592 -4.436 9.886 1.00 97.31 85 GLN A CA 1
ATOM 681 C C . GLN A 1 85 ? -9.345 -4.483 8.994 1.00 97.31 85 GLN A C 1
ATOM 683 O O . GLN A 1 85 ? -9.018 -5.540 8.449 1.00 97.31 85 GLN A O 1
ATOM 688 N N . ALA A 1 86 ? -8.644 -3.355 8.856 1.00 96.62 86 ALA A N 1
ATOM 689 C CA . ALA A 1 86 ? -7.422 -3.276 8.061 1.00 96.62 86 ALA A CA 1
ATOM 690 C C . ALA A 1 86 ? -6.283 -4.109 8.680 1.00 96.62 86 ALA A C 1
ATOM 692 O O . ALA A 1 86 ? -5.596 -4.847 7.972 1.0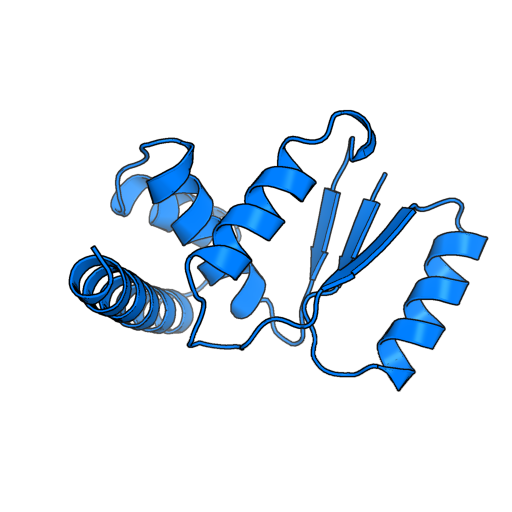0 96.62 86 ALA A O 1
ATOM 693 N N . GLU A 1 87 ? -6.123 -4.061 10.003 1.00 95.00 87 GLU A N 1
ATOM 694 C CA . GLU A 1 87 ? -5.138 -4.871 10.727 1.00 95.00 87 GLU A CA 1
ATOM 695 C C . GLU A 1 87 ? -5.436 -6.367 10.643 1.00 95.00 87 GLU A C 1
ATOM 697 O O . GLU A 1 87 ? -4.528 -7.165 10.408 1.00 95.00 87 GLU A O 1
ATOM 702 N N . ALA A 1 88 ? -6.702 -6.768 10.790 1.00 96.12 88 ALA A N 1
ATOM 703 C CA . ALA A 1 88 ? -7.098 -8.167 10.657 1.00 96.12 88 ALA A CA 1
ATOM 704 C C . ALA A 1 88 ? -6.733 -8.727 9.273 1.00 96.12 88 ALA A C 1
ATOM 706 O O . ALA A 1 88 ? -6.258 -9.861 9.169 1.00 96.12 88 ALA A O 1
ATOM 707 N N . GLU A 1 89 ? -6.900 -7.928 8.216 1.00 96.44 89 GLU A N 1
ATOM 708 C CA . GLU A 1 89 ? -6.484 -8.308 6.867 1.00 96.44 89 GLU A CA 1
ATOM 709 C C . GLU A 1 89 ? -4.962 -8.455 6.748 1.00 96.44 89 GLU A C 1
ATOM 711 O O . GLU A 1 89 ? -4.483 -9.443 6.187 1.00 96.44 89 GLU A O 1
ATOM 716 N N . LEU A 1 90 ? -4.185 -7.524 7.304 1.00 95.25 90 LEU A N 1
ATOM 717 C CA . LEU A 1 90 ? -2.726 -7.624 7.288 1.00 95.25 90 LEU A CA 1
ATOM 718 C C . LEU A 1 90 ? -2.226 -8.834 8.089 1.00 95.25 90 LEU A C 1
ATOM 720 O O . LEU A 1 90 ? -1.365 -9.580 7.625 1.00 95.25 90 LEU A O 1
ATOM 724 N N . ARG A 1 91 ? -2.810 -9.111 9.252 1.00 95.12 91 ARG A N 1
ATOM 725 C CA . ARG A 1 91 ? -2.489 -10.319 10.025 1.00 95.12 91 ARG A CA 1
ATOM 726 C C . ARG A 1 91 ? -2.802 -11.588 9.233 1.00 95.12 91 ARG A C 1
ATOM 728 O O . ARG A 1 91 ? -1.977 -12.498 9.186 1.00 95.12 91 ARG A O 1
ATOM 735 N N . ALA A 1 92 ? -3.939 -11.627 8.535 1.00 95.69 92 ALA A N 1
ATOM 736 C CA . ALA A 1 92 ? -4.278 -12.733 7.638 1.00 95.69 92 ALA A CA 1
ATOM 737 C C . ALA A 1 92 ? -3.303 -12.861 6.449 1.00 95.69 92 ALA A C 1
ATOM 739 O O . ALA A 1 92 ? -3.071 -13.968 5.962 1.00 95.69 92 ALA A O 1
ATOM 740 N N . ALA A 1 93 ? -2.696 -11.754 6.012 1.00 92.00 93 ALA A N 1
ATOM 741 C CA . ALA A 1 93 ? -1.635 -11.733 5.006 1.00 92.00 93 ALA A CA 1
ATOM 742 C C . ALA A 1 93 ? -0.246 -12.140 5.550 1.00 92.00 93 ALA A C 1
ATOM 744 O O . ALA A 1 93 ? 0.704 -12.234 4.771 1.00 92.00 93 ALA A O 1
ATOM 745 N N . GLY A 1 94 ? -0.126 -12.425 6.854 1.00 92.88 94 GLY A N 1
ATOM 746 C CA . GLY A 1 94 ? 1.082 -12.965 7.483 1.00 92.88 94 GLY A CA 1
ATOM 747 C C . GLY A 1 94 ? 2.014 -11.926 8.106 1.00 92.88 94 GLY A C 1
ATOM 748 O O . GLY A 1 94 ? 3.169 -12.252 8.372 1.00 92.88 94 GLY A O 1
ATOM 749 N N . TYR A 1 95 ? 1.549 -10.695 8.326 1.00 92.81 95 TYR A N 1
ATOM 750 C CA . TYR A 1 95 ? 2.315 -9.708 9.086 1.00 92.81 95 TYR A CA 1
ATOM 751 C C . TYR A 1 95 ? 2.258 -10.007 10.595 1.00 92.81 95 TYR A C 1
ATOM 753 O O . TYR A 1 95 ? 1.212 -10.394 11.122 1.00 92.81 95 TYR A O 1
ATOM 761 N N . ASP A 1 96 ? 3.390 -9.829 11.275 1.00 93.00 96 ASP A N 1
ATOM 762 C CA . ASP A 1 96 ? 3.561 -10.076 12.708 1.00 93.00 96 ASP A CA 1
ATOM 763 C C . ASP A 1 96 ? 3.253 -8.837 13.567 1.00 93.00 96 ASP A C 1
ATOM 765 O O . ASP A 1 96 ? 2.899 -7.768 13.063 1.00 93.00 96 ASP A O 1
ATOM 769 N N . ASP A 1 97 ? 3.350 -8.999 14.888 1.00 92.69 97 ASP A N 1
ATOM 770 C CA . ASP A 1 97 ? 3.057 -7.937 15.856 1.00 92.69 97 ASP A CA 1
ATOM 771 C C . ASP A 1 97 ? 4.024 -6.750 15.745 1.00 92.69 97 ASP A C 1
ATOM 773 O O . ASP A 1 97 ? 3.593 -5.604 15.865 1.00 92.69 97 ASP A O 1
ATOM 777 N N . ASP A 1 98 ? 5.302 -7.001 15.444 1.00 91.81 98 ASP A N 1
ATOM 778 C CA . ASP A 1 98 ? 6.307 -5.946 15.263 1.00 91.81 98 ASP A CA 1
ATOM 779 C C . ASP A 1 98 ? 5.990 -5.083 14.029 1.00 91.81 98 ASP A C 1
ATOM 781 O O . ASP A 1 98 ? 6.081 -3.847 14.064 1.00 91.81 98 ASP A O 1
ATOM 785 N N . ALA A 1 99 ? 5.566 -5.721 12.932 1.00 91.62 99 ALA A N 1
ATOM 786 C CA . ALA A 1 99 ? 5.077 -5.015 11.758 1.00 91.62 99 ALA A CA 1
ATOM 787 C C . ALA A 1 99 ? 3.810 -4.210 12.074 1.00 91.62 99 ALA A C 1
ATOM 789 O O . ALA A 1 99 ? 3.723 -3.058 11.649 1.00 91.62 99 ALA A O 1
ATOM 790 N N . MET A 1 100 ? 2.860 -4.771 12.835 1.00 94.06 100 MET A N 1
ATOM 791 C CA . MET A 1 100 ? 1.634 -4.053 13.210 1.00 94.06 100 MET A CA 1
ATOM 792 C C . MET A 1 100 ? 1.932 -2.810 14.044 1.00 94.06 100 MET A C 1
ATOM 794 O O . MET A 1 100 ? 1.455 -1.738 13.690 1.00 94.06 100 MET A O 1
ATOM 798 N N . ALA A 1 101 ? 2.776 -2.917 15.075 1.00 93.12 101 ALA A N 1
ATOM 799 C CA . ALA A 1 101 ? 3.151 -1.771 15.907 1.00 93.12 101 ALA A CA 1
ATOM 800 C C . ALA A 1 101 ? 3.810 -0.653 15.079 1.00 93.12 101 ALA A C 1
ATOM 802 O O . ALA A 1 101 ? 3.552 0.533 15.282 1.00 93.12 101 ALA A O 1
ATOM 803 N N . THR A 1 102 ? 4.629 -1.032 14.092 1.00 92.00 102 THR A N 1
ATOM 804 C CA . THR A 1 102 ? 5.219 -0.073 13.148 1.00 92.00 102 THR A CA 1
ATOM 805 C C . THR A 1 102 ? 4.147 0.602 12.291 1.00 92.00 102 THR A C 1
ATOM 807 O O . THR A 1 102 ? 4.198 1.812 12.078 1.00 92.00 102 THR A O 1
ATOM 810 N N . PHE A 1 103 ? 3.180 -0.161 11.776 1.00 93.94 103 PHE A N 1
ATOM 811 C CA . PHE A 1 103 ? 2.119 0.388 10.932 1.00 93.94 103 PHE A CA 1
ATOM 812 C C . PHE A 1 103 ? 1.175 1.295 11.702 1.00 93.94 103 PHE A C 1
ATOM 814 O O . PHE A 1 103 ? 0.783 2.326 11.168 1.00 93.94 103 PHE A O 1
ATOM 821 N N . GLU A 1 104 ? 0.862 0.941 12.944 1.00 91.94 104 GLU A N 1
ATOM 822 C CA . GLU A 1 104 ? 0.046 1.749 13.841 1.00 91.94 104 GLU A CA 1
ATOM 823 C C . GLU A 1 104 ? 0.684 3.124 14.054 1.00 91.94 104 GLU A C 1
ATOM 825 O O . GLU A 1 104 ? 0.057 4.141 13.755 1.00 91.94 104 GLU A O 1
ATOM 830 N N . PHE A 1 105 ? 1.965 3.142 14.441 1.00 93.56 105 PHE A N 1
ATOM 831 C CA . 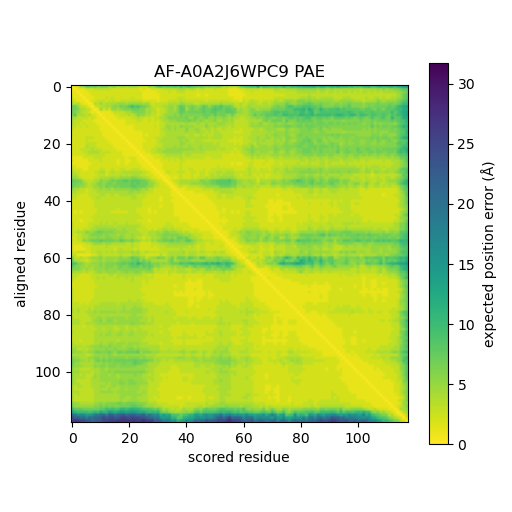PHE A 1 105 ? 2.729 4.374 14.629 1.00 93.56 105 PHE A CA 1
ATOM 832 C C . PHE A 1 105 ? 2.763 5.237 13.359 1.00 93.56 105 PHE A C 1
ATOM 834 O O . PHE A 1 105 ? 2.488 6.434 13.407 1.00 93.56 105 PHE A O 1
ATOM 841 N N . CYS A 1 106 ? 3.070 4.638 12.205 1.00 93.69 106 CYS A N 1
ATOM 842 C CA . CYS A 1 106 ? 3.128 5.375 10.942 1.00 93.69 106 CYS A CA 1
ATOM 843 C C . CYS A 1 106 ? 1.751 5.855 10.462 1.00 93.69 106 CYS A C 1
ATOM 845 O O . CYS A 1 106 ? 1.660 6.899 9.819 1.00 93.69 106 CYS A O 1
ATOM 847 N N . ALA A 1 107 ? 0.682 5.103 10.729 1.00 93.31 107 ALA A N 1
ATOM 848 C CA . ALA A 1 107 ? -0.669 5.514 10.376 1.00 93.31 107 ALA A CA 1
ATOM 849 C C . ALA A 1 107 ? -1.129 6.697 11.237 1.00 93.31 107 ALA A C 1
ATOM 851 O O . ALA A 1 107 ? -1.754 7.616 10.713 1.00 93.31 107 ALA A O 1
ATOM 852 N N . ASP A 1 108 ? -0.792 6.707 12.526 1.00 94.25 108 ASP A N 1
ATOM 853 C CA . ASP A 1 108 ? -1.110 7.821 13.425 1.00 94.25 108 ASP A CA 1
ATOM 854 C C . ASP A 1 108 ? -0.380 9.100 13.008 1.00 94.25 108 ASP A C 1
ATOM 856 O O . ASP A 1 108 ? -1.023 10.135 12.826 1.00 94.25 108 ASP A O 1
ATOM 860 N N . ASP A 1 109 ? 0.926 8.996 12.743 1.00 93.62 109 ASP A N 1
ATOM 861 C CA . ASP A 1 109 ? 1.731 10.091 12.191 1.00 93.62 109 ASP A CA 1
ATOM 862 C C . ASP A 1 109 ? 1.149 10.616 10.864 1.00 93.62 109 ASP A C 1
ATOM 864 O O . ASP A 1 109 ? 1.007 11.826 10.673 1.00 93.62 109 ASP A O 1
ATOM 868 N N . PHE A 1 110 ? 0.728 9.720 9.963 1.00 94.00 110 PHE A N 1
ATOM 869 C CA . PHE A 1 110 ? 0.070 10.104 8.712 1.00 94.00 110 PHE A CA 1
ATOM 870 C C . PHE A 1 110 ? -1.197 10.935 8.957 1.00 94.00 110 PHE A C 1
ATOM 872 O O . PHE A 1 110 ? -1.386 11.971 8.312 1.00 94.00 110 PHE A O 1
ATOM 879 N N . PHE A 1 111 ? -2.079 10.504 9.865 1.00 93.25 111 PHE A N 1
ATOM 880 C CA . PHE A 1 111 ? -3.324 11.225 10.142 1.00 93.25 111 PHE A CA 1
ATOM 881 C C . PHE A 1 111 ? -3.074 12.564 10.839 1.00 93.25 111 PHE A C 1
ATOM 883 O O . PHE A 1 111 ? -3.710 13.557 10.478 1.00 93.25 111 PHE A O 1
ATOM 890 N N . GLU A 1 112 ? -2.125 12.615 11.776 1.00 93.06 112 GLU A N 1
ATOM 891 C CA . GLU A 1 112 ? -1.715 13.854 12.436 1.00 93.06 112 GLU A CA 1
ATOM 892 C C . GLU A 1 112 ? -1.214 14.874 11.404 1.00 93.06 112 GLU A C 1
ATOM 894 O O . GLU A 1 112 ? -1.786 15.963 11.283 1.00 93.06 112 GLU A O 1
ATOM 899 N N . ARG A 1 113 ? -0.241 14.493 10.567 1.00 91.06 113 ARG A N 1
ATOM 900 C CA . ARG A 1 113 ? 0.308 15.372 9.521 1.00 91.06 113 ARG A CA 1
ATOM 901 C C . ARG A 1 113 ? -0.727 15.764 8.468 1.00 91.06 113 ARG A C 1
ATOM 903 O O . ARG A 1 113 ? -0.723 16.903 8.010 1.00 91.06 113 ARG A O 1
ATOM 910 N N . SER A 1 114 ? -1.647 14.868 8.114 1.00 86.50 114 SER A N 1
ATOM 911 C CA . SER A 1 114 ? -2.726 15.171 7.160 1.00 86.50 114 SER A CA 1
ATOM 912 C C . SER A 1 114 ? -3.729 16.184 7.720 1.00 86.50 114 SER A C 1
ATOM 914 O O . SER A 1 114 ? -4.204 17.047 6.988 1.00 86.50 114 SER A O 1
ATOM 916 N N . SER A 1 115 ? -4.033 16.115 9.020 1.00 83.38 115 SER A N 1
ATOM 917 C CA . SER A 1 115 ? -4.959 17.049 9.679 1.00 83.38 115 SER A CA 1
ATOM 918 C C . SER A 1 115 ? -4.392 18.460 9.855 1.00 83.38 115 SER A C 1
ATOM 920 O O . SER A 1 115 ? -5.152 19.422 9.889 1.00 83.38 115 SER A O 1
ATOM 922 N N . MET A 1 116 ? -3.064 18.602 9.921 1.00 67.88 116 MET A N 1
ATOM 923 C CA . MET A 1 116 ? -2.386 19.903 9.979 1.00 67.88 116 MET A CA 1
ATOM 924 C C . MET A 1 116 ? -2.301 20.606 8.614 1.00 67.88 116 MET A C 1
ATOM 926 O O . MET A 1 116 ? -1.956 21.785 8.557 1.00 67.88 116 MET A O 1
ATOM 930 N N . GLN A 1 117 ? -2.588 19.891 7.522 1.00 57.09 117 GLN A N 1
ATOM 931 C CA . GLN A 1 117 ? -2.557 20.411 6.150 1.00 57.09 117 GLN A CA 1
ATOM 932 C C . GLN A 1 117 ? -3.946 20.825 5.621 1.00 57.09 117 GLN A C 1
ATOM 934 O O . GLN A 1 117 ? -4.047 21.248 4.467 1.00 57.09 117 GLN A O 1
ATOM 939 N N . GLY A 1 118 ? -4.997 20.696 6.444 1.00 48.31 118 GLY A N 1
ATOM 940 C CA . GLY A 1 118 ? -6.395 21.016 6.115 1.00 48.31 118 GLY A CA 1
ATOM 941 C C . GLY A 1 118 ? -6.880 22.367 6.625 1.00 48.31 118 GLY A C 1
ATOM 942 O O . GLY A 1 118 ? -6.396 22.822 7.684 1.00 48.31 118 GLY A O 1
#

Solvent-accessible surface area (backbone atoms only — not comparable to full-atom values): 6640 Å² total; per-residue (Å²): 74,27,40,37,38,39,45,84,46,68,70,64,46,52,55,50,44,53,54,32,48,75,69,74,31,48,65,46,80,52,64,49,61,74,63,74,61,49,73,68,58,52,53,52,49,50,54,52,72,68,34,78,85,30,66,56,74,49,71,47,49,92,78,50,57,48,47,53,41,56,50,38,51,44,35,35,72,78,66,68,40,53,70,67,60,36,49,54,52,43,44,74,74,67,53,52,71,72,57,47,56,51,38,51,55,35,49,50,52,36,52,54,58,52,59,74,74,108

Secondary structure (DSSP, 8-state):
-EEEE--S-HHHHHHHHHHHHHTT-EEEE----SS---HHHHHHHHHHHH-GGG-SEEEE-SSSHHHHHHHHHHHHHHH---HHHHHHHHHHTT--HHHHHHHHHHHHHHHHHHHTT-

Foldseek 3Di:
DEEEEQAPDVVVLVVVCVVCVVVVHHYHYHPADQQQDEVVNLVVVCCLVVDPVNPDYDYDYDPCLSVLLSQLVNCCPVVVDDSVVSVVVVVVVPDDPVSVVSSVVSVVVRVVVRVVVD

Mean predicted aligned error: 3.9 Å

InterPro domains:
  IPR005939 Beta-lactamase hydrolase-like protein, phosphatase-like domain [PF04273] (5-73)
  IPR029021 Protein-tyrosine phosphatase-like [G3DSA:3.90.190.10] (1-103)
  IPR029021 Protein-tyrosine phosphatase-like [SSF52799] (1-93)